Protein AF-A0A968NPW4-F1 (afdb_monomer_lite)

Secondary structure (DSSP, 8-state):
-HHHHHHHHHT-THHHHHHHHHHHHHHHHHHHHHHHHHHHHHHHHHTT--TTHHHHHHHHHHHHHHHHHHHHTS--HHHHHHHHHHHHHHHT--

Structure (mmCIF, N/CA/C/O backbone):
data_AF-A0A968NPW4-F1
#
_entry.id   AF-A0A968NPW4-F1
#
loop_
_atom_site.group_PDB
_atom_site.id
_atom_site.type_symbol
_atom_site.label_atom_id
_atom_site.label_alt_id
_atom_site.label_comp_id
_atom_site.label_asym_id
_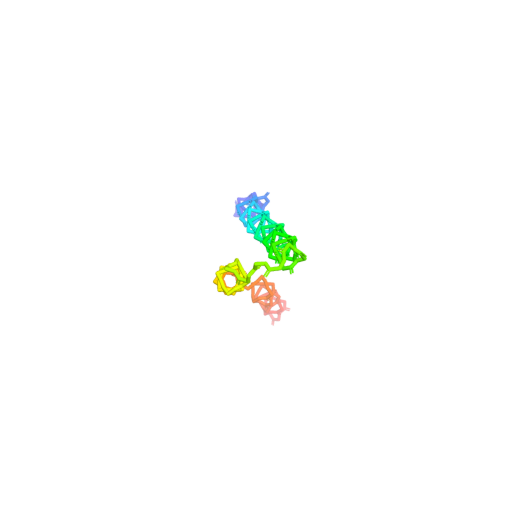atom_site.label_entity_id
_atom_site.label_seq_id
_atom_site.pdbx_PDB_ins_code
_atom_site.Cartn_x
_atom_site.Cartn_y
_atom_site.Cartn_z
_atom_site.occupancy
_atom_site.B_iso_or_equiv
_atom_site.auth_seq_id
_atom_site.auth_comp_id
_atom_site.auth_asym_id
_atom_site.auth_atom_id
_atom_site.pdbx_PDB_model_num
ATOM 1 N N . MET A 1 1 ? 25.368 -1.528 -37.859 1.00 55.41 1 MET A N 1
ATOM 2 C CA . MET A 1 1 ? 24.130 -0.709 -37.775 1.00 55.41 1 MET A CA 1
ATOM 3 C C . MET A 1 1 ? 23.104 -1.200 -36.736 1.00 55.41 1 MET A C 1
ATOM 5 O O . MET A 1 1 ? 22.053 -0.586 -36.609 1.00 55.41 1 MET A O 1
ATOM 9 N N . SER A 1 2 ? 23.385 -2.238 -35.938 1.00 63.94 2 SER A N 1
ATOM 10 C CA . SER A 1 2 ? 22.488 -2.706 -34.864 1.00 63.94 2 SER A CA 1
ATOM 11 C C . SER A 1 2 ? 22.636 -1.931 -33.543 1.00 63.94 2 SER A C 1
ATOM 13 O O . SER A 1 2 ? 21.643 -1.755 -32.844 1.00 63.94 2 SER A O 1
ATOM 15 N N . SER A 1 3 ? 23.828 -1.402 -33.223 1.00 68.75 3 SER A N 1
ATOM 16 C CA . SER A 1 3 ? 24.092 -0.761 -31.919 1.00 68.75 3 SER A CA 1
ATOM 17 C C . SER A 1 3 ? 23.307 0.535 -31.682 1.00 68.75 3 SER A C 1
ATOM 19 O O . SER A 1 3 ? 22.8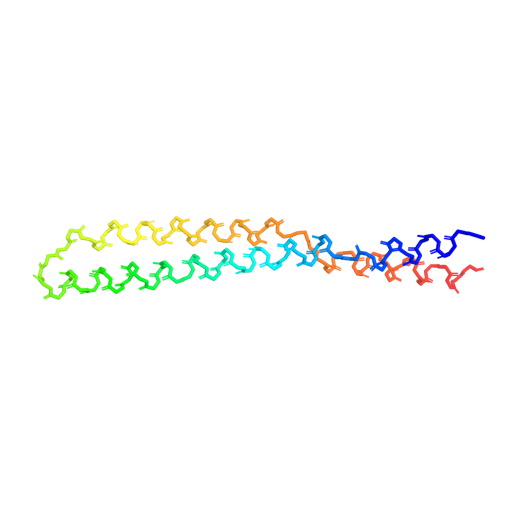59 0.768 -30.567 1.00 68.75 3 SER A O 1
ATOM 21 N N . PHE A 1 4 ? 23.062 1.346 -32.717 1.00 76.38 4 PHE A N 1
ATOM 22 C CA . PHE A 1 4 ? 22.257 2.571 -32.596 1.00 76.38 4 PHE A CA 1
ATOM 23 C C . PHE A 1 4 ? 20.775 2.277 -32.317 1.00 76.38 4 PHE A C 1
ATOM 25 O O . PHE A 1 4 ? 20.163 2.929 -31.473 1.00 76.38 4 PHE A O 1
ATOM 32 N N . ARG A 1 5 ? 20.205 1.254 -32.968 1.00 70.94 5 ARG A N 1
ATOM 33 C CA . ARG A 1 5 ? 18.810 0.834 -32.743 1.00 70.94 5 ARG A CA 1
ATOM 34 C C . ARG A 1 5 ? 18.617 0.226 -31.351 1.00 70.94 5 ARG A C 1
ATOM 36 O O . ARG A 1 5 ? 17.615 0.507 -30.702 1.00 70.94 5 ARG A O 1
ATOM 43 N N . GLU A 1 6 ? 19.582 -0.563 -30.883 1.00 69.81 6 GLU A N 1
ATOM 44 C CA . GLU A 1 6 ? 19.617 -1.115 -29.520 1.00 69.81 6 GLU A CA 1
ATOM 45 C C . GLU A 1 6 ? 19.743 -0.006 -28.460 1.00 69.81 6 GLU A C 1
ATOM 47 O O . GLU A 1 6 ? 18.986 0.002 -27.489 1.00 69.81 6 GLU A O 1
ATOM 52 N N . ALA A 1 7 ? 20.631 0.974 -28.675 1.00 66.19 7 ALA A N 1
ATOM 53 C CA . ALA A 1 7 ? 20.830 2.105 -27.767 1.00 66.19 7 ALA A CA 1
ATOM 54 C C . ALA A 1 7 ? 19.577 2.986 -27.643 1.00 66.19 7 ALA A C 1
ATOM 56 O O . ALA A 1 7 ? 19.202 3.355 -26.534 1.00 66.19 7 ALA A O 1
ATOM 57 N N . GLN A 1 8 ? 18.865 3.258 -28.743 1.00 67.81 8 GLN A N 1
ATOM 58 C CA . GLN A 1 8 ? 17.586 3.979 -28.681 1.00 67.81 8 GLN A CA 1
ATOM 59 C C . GLN A 1 8 ? 16.485 3.177 -27.972 1.00 67.81 8 GLN A C 1
ATOM 61 O O . GLN A 1 8 ? 15.675 3.752 -27.247 1.00 67.81 8 GLN A O 1
ATOM 66 N N . ARG A 1 9 ? 16.460 1.847 -28.135 1.00 63.28 9 ARG A N 1
ATOM 67 C CA . ARG A 1 9 ? 15.488 0.970 -27.461 1.00 63.28 9 ARG A CA 1
ATOM 68 C C . ARG A 1 9 ? 15.746 0.880 -25.951 1.00 63.28 9 ARG A C 1
ATOM 70 O O . ARG A 1 9 ? 14.791 0.828 -25.181 1.00 63.28 9 ARG A O 1
ATOM 77 N N . GLN A 1 10 ? 17.014 0.908 -25.535 1.00 62.53 10 GLN A N 1
ATOM 78 C CA . GLN A 1 10 ? 17.433 0.973 -24.127 1.00 62.53 10 GLN A CA 1
ATOM 79 C C . GLN A 1 10 ? 17.254 2.372 -23.516 1.00 62.53 10 GLN A C 1
ATOM 81 O O . GLN A 1 10 ? 16.950 2.465 -22.331 1.00 62.53 10 GLN A O 1
ATOM 86 N N . ALA A 1 11 ? 17.374 3.441 -24.314 1.00 58.44 11 ALA A N 1
ATOM 87 C CA . ALA A 1 11 ? 17.130 4.831 -23.910 1.00 58.44 11 ALA A CA 1
ATOM 88 C C . ALA A 1 11 ? 15.640 5.182 -23.746 1.00 58.44 11 ALA A C 1
ATOM 90 O O . ALA A 1 11 ? 15.318 6.279 -23.295 1.00 58.44 11 ALA A O 1
ATOM 91 N N . HIS A 1 12 ? 14.734 4.232 -24.009 1.00 55.38 12 HIS A N 1
ATOM 92 C CA . HIS A 1 12 ? 13.320 4.324 -23.647 1.00 55.38 12 HIS A CA 1
ATOM 93 C C . HIS A 1 12 ? 12.956 3.421 -22.433 1.00 55.38 12 HIS A C 1
ATOM 95 O O . HIS A 1 12 ? 12.015 2.619 -22.516 1.00 55.38 12 HIS A O 1
ATOM 101 N N . PRO A 1 13 ? 13.641 3.538 -21.269 1.00 58.97 13 PRO A N 1
ATOM 102 C CA . PRO A 1 13 ? 13.310 2.812 -20.038 1.00 58.97 13 PRO A CA 1
ATOM 103 C C . PRO A 1 13 ? 12.046 3.364 -19.347 1.00 58.97 13 PRO A C 1
ATOM 105 O O . PRO A 1 13 ? 11.698 2.963 -18.237 1.00 58.97 13 PRO A O 1
ATOM 108 N N . THR A 1 14 ? 11.327 4.281 -19.999 1.00 60.25 14 THR A N 1
ATOM 109 C CA . THR A 1 14 ? 10.164 4.989 -19.462 1.00 60.25 14 THR A CA 1
ATOM 110 C C . THR A 1 14 ? 9.074 4.034 -18.992 1.00 60.25 14 THR A C 1
ATOM 112 O O . THR A 1 14 ? 8.477 4.263 -17.953 1.00 60.25 14 THR A O 1
ATOM 115 N N . LYS A 1 15 ? 8.838 2.918 -19.695 1.00 62.19 15 LYS A N 1
ATOM 116 C CA . LYS A 1 15 ? 7.706 2.031 -19.376 1.00 62.19 15 LYS A CA 1
ATOM 117 C C . LYS A 1 15 ? 7.834 1.370 -17.997 1.00 62.19 15 LYS A C 1
ATOM 119 O O . LYS A 1 15 ? 6.853 1.345 -17.262 1.00 62.19 15 LYS A O 1
ATOM 124 N N . SER A 1 16 ? 9.020 0.883 -17.621 1.00 70.38 16 SER A N 1
ATOM 125 C CA . SER A 1 16 ? 9.240 0.289 -16.294 1.00 70.38 16 SER A CA 1
ATOM 126 C C . SER A 1 16 ? 9.332 1.347 -15.195 1.00 70.38 16 SER A C 1
ATOM 128 O O . SER A 1 16 ? 8.791 1.133 -14.117 1.00 70.38 16 SER A O 1
ATOM 130 N N . ASN A 1 17 ? 9.946 2.507 -15.465 1.00 76.75 17 ASN A N 1
ATOM 131 C CA . ASN A 1 17 ? 9.994 3.604 -14.491 1.00 76.75 17 ASN A CA 1
ATOM 132 C C . ASN A 1 17 ? 8.604 4.185 -14.200 1.00 76.75 17 ASN A C 1
ATOM 134 O O . ASN A 1 17 ? 8.271 4.411 -13.039 1.00 76.75 17 ASN A O 1
ATOM 138 N N . THR A 1 18 ? 7.773 4.385 -15.227 1.00 84.06 18 THR A N 1
ATOM 139 C CA . THR A 1 18 ? 6.384 4.835 -15.069 1.00 84.06 18 THR A CA 1
ATOM 140 C C . THR A 1 18 ? 5.553 3.808 -14.303 1.00 84.06 18 THR A C 1
ATOM 142 O O . THR A 1 18 ? 4.765 4.197 -13.446 1.00 84.06 18 THR A O 1
ATOM 145 N N . LEU A 1 19 ? 5.752 2.508 -14.550 1.00 83.69 19 LEU A N 1
ATOM 146 C CA . LEU A 1 19 ? 5.070 1.451 -13.802 1.00 83.69 19 LEU A CA 1
ATOM 147 C C . LEU A 1 19 ? 5.469 1.453 -12.318 1.00 83.69 19 LEU A C 1
ATOM 149 O O . LEU A 1 19 ? 4.595 1.433 -11.456 1.00 83.69 19 LEU A O 1
ATOM 153 N N . SER A 1 20 ? 6.765 1.539 -12.006 1.00 83.50 20 SER A N 1
ATOM 154 C CA . SER A 1 20 ? 7.239 1.634 -10.619 1.00 83.50 20 SER A CA 1
ATOM 155 C C . SER A 1 20 ? 6.702 2.881 -9.914 1.00 83.50 20 SER A C 1
ATOM 157 O O . SER A 1 20 ? 6.275 2.790 -8.766 1.00 83.50 20 SER A O 1
ATOM 159 N N . LEU A 1 21 ? 6.665 4.030 -10.600 1.00 89.06 21 LEU A N 1
ATOM 160 C CA . LEU A 1 21 ? 6.091 5.266 -10.061 1.00 89.06 21 LEU A CA 1
ATOM 161 C C . LEU A 1 21 ? 4.595 5.111 -9.760 1.00 89.06 21 LEU A C 1
ATOM 163 O O . LEU A 1 21 ? 4.145 5.512 -8.689 1.00 89.06 21 LEU A O 1
ATOM 167 N N . ALA A 1 22 ? 3.837 4.499 -10.674 1.00 90.06 22 ALA A N 1
ATOM 168 C CA . ALA A 1 22 ? 2.418 4.225 -10.472 1.00 90.06 22 ALA A CA 1
ATOM 169 C C . ALA A 1 22 ? 2.191 3.303 -9.264 1.00 90.06 22 ALA A C 1
ATOM 171 O O . ALA A 1 22 ? 1.328 3.581 -8.435 1.00 90.06 22 ALA A O 1
ATOM 172 N N . ILE A 1 23 ? 3.002 2.251 -9.111 1.00 90.38 23 ILE A N 1
ATOM 173 C CA . ILE A 1 23 ? 2.884 1.329 -7.975 1.00 90.38 23 ILE A CA 1
ATOM 174 C C . ILE A 1 23 ? 3.225 2.034 -6.659 1.00 90.38 23 ILE A C 1
ATOM 176 O O . ILE A 1 23 ? 2.458 1.933 -5.705 1.00 90.38 23 ILE A O 1
ATOM 180 N N . ILE A 1 24 ? 4.313 2.808 -6.607 1.00 91.62 24 ILE A N 1
ATOM 181 C CA . ILE A 1 24 ? 4.669 3.601 -5.418 1.00 91.62 24 ILE A CA 1
ATOM 182 C C . ILE A 1 24 ? 3.551 4.594 -5.069 1.00 91.62 24 ILE A C 1
ATOM 184 O O . ILE A 1 24 ? 3.183 4.709 -3.903 1.00 91.62 24 ILE A O 1
ATOM 188 N N . SER A 1 25 ? 2.966 5.269 -6.062 1.00 94.56 25 SER A N 1
ATOM 189 C CA . SER A 1 25 ? 1.835 6.182 -5.858 1.00 94.56 25 SER A CA 1
ATOM 190 C C . SER A 1 25 ? 0.625 5.477 -5.232 1.00 94.56 25 SER A C 1
ATOM 192 O O . SER A 1 25 ? 0.064 5.985 -4.259 1.00 94.56 25 SER A O 1
ATOM 194 N N . VAL A 1 26 ? 0.258 4.291 -5.729 1.00 93.81 26 VAL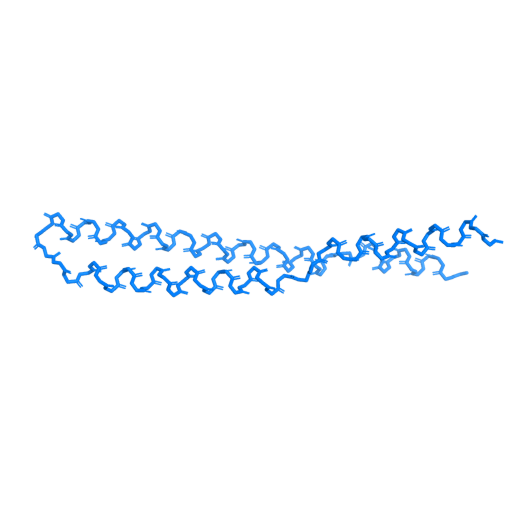 A N 1
ATOM 195 C CA . VAL A 1 26 ? -0.833 3.480 -5.159 1.00 93.81 26 VAL A CA 1
ATOM 196 C C . VAL A 1 26 ? -0.508 3.037 -3.730 1.00 93.81 26 VAL A C 1
ATOM 198 O O . VAL A 1 26 ? -1.377 3.087 -2.862 1.00 93.81 26 VAL A O 1
ATOM 201 N N . LEU A 1 27 ? 0.737 2.651 -3.449 1.00 94.00 27 LEU A N 1
ATOM 202 C CA . LEU A 1 27 ? 1.155 2.260 -2.100 1.00 94.00 27 LEU A CA 1
ATOM 203 C C . LEU A 1 27 ? 1.064 3.422 -1.107 1.00 94.00 27 LEU A C 1
ATOM 205 O O . LEU A 1 27 ? 0.597 3.230 0.013 1.00 94.00 27 LEU A O 1
ATOM 209 N N . ILE A 1 28 ? 1.444 4.632 -1.519 1.00 96.12 28 ILE A N 1
ATOM 210 C CA . ILE A 1 28 ? 1.281 5.836 -0.694 1.00 96.12 28 ILE A CA 1
ATOM 211 C C . ILE A 1 28 ? -0.203 6.081 -0.402 1.00 96.12 28 ILE A C 1
ATOM 213 O O . ILE A 1 28 ? -0.560 6.314 0.751 1.00 96.12 28 ILE A O 1
ATOM 217 N N . LEU A 1 29 ? -1.076 5.971 -1.409 1.00 96.06 29 LEU A N 1
ATOM 218 C CA . LEU A 1 29 ? -2.524 6.113 -1.223 1.00 96.06 29 LEU A CA 1
ATOM 219 C C . LEU A 1 29 ? -3.074 5.093 -0.212 1.00 96.06 29 LEU A C 1
ATOM 221 O O . LEU A 1 29 ? -3.850 5.454 0.673 1.00 96.06 29 LEU A O 1
ATOM 225 N N . VAL A 1 30 ? -2.635 3.835 -0.310 1.00 95.19 30 VAL A N 1
ATOM 226 C CA . VAL A 1 30 ? -2.990 2.767 0.636 1.00 95.19 30 VAL A CA 1
ATOM 227 C C . VAL A 1 30 ? -2.557 3.120 2.061 1.00 95.19 30 VAL A C 1
ATOM 229 O O . VAL A 1 30 ? -3.347 2.959 2.991 1.00 95.19 30 VAL A O 1
ATOM 232 N N . LEU A 1 31 ? -1.337 3.630 2.247 1.00 95.31 31 LEU A N 1
ATOM 233 C CA . LEU A 1 31 ? -0.835 4.031 3.565 1.00 95.31 31 LEU A CA 1
ATOM 234 C C . LEU A 1 31 ? -1.619 5.209 4.151 1.00 95.31 31 LEU A C 1
ATOM 236 O O . LEU A 1 31 ? -1.972 5.179 5.328 1.00 95.31 31 LEU A O 1
ATOM 240 N N . VAL A 1 32 ? -1.941 6.216 3.335 1.00 97.69 32 VAL A N 1
ATOM 241 C CA . VAL A 1 32 ? -2.778 7.348 3.761 1.00 97.69 32 VAL A CA 1
ATOM 242 C C . VAL A 1 32 ? -4.151 6.858 4.224 1.00 97.69 32 VAL A C 1
ATOM 244 O O . VAL A 1 32 ? -4.615 7.269 5.286 1.00 97.69 32 VAL A O 1
ATOM 247 N N . MET A 1 33 ? -4.771 5.935 3.483 1.00 95.50 33 MET A N 1
ATOM 248 C CA . MET A 1 33 ? -6.054 5.345 3.873 1.00 95.50 33 MET A CA 1
ATOM 249 C C . MET A 1 33 ? -5.958 4.562 5.193 1.00 95.50 33 MET A C 1
ATOM 251 O O . MET A 1 33 ? -6.864 4.656 6.016 1.00 95.50 33 MET A O 1
ATOM 255 N N . GLN A 1 34 ? -4.864 3.832 5.439 1.00 95.44 34 GLN A N 1
ATOM 256 C CA . GLN A 1 34 ? -4.663 3.131 6.716 1.00 95.44 34 GLN A CA 1
ATOM 257 C C . GLN A 1 34 ? -4.534 4.095 7.899 1.00 95.44 34 GLN A C 1
ATOM 259 O O . GLN A 1 34 ? -5.147 3.867 8.941 1.00 95.44 34 GLN A O 1
ATOM 264 N N . VAL A 1 35 ? -3.784 5.192 7.741 1.00 95.88 35 VAL A N 1
ATOM 265 C CA . VAL A 1 35 ? -3.680 6.227 8.784 1.00 95.88 35 VAL A CA 1
ATOM 266 C C . VAL A 1 35 ? -5.040 6.875 9.035 1.00 95.88 35 VAL A C 1
ATOM 268 O O . VAL A 1 35 ? -5.421 7.069 10.186 1.00 95.88 35 VAL A O 1
ATOM 271 N N . TRP A 1 36 ? -5.799 7.160 7.978 1.00 95.75 36 TRP A N 1
ATOM 272 C CA . TRP A 1 36 ? -7.136 7.736 8.093 1.00 95.75 36 TRP A CA 1
ATOM 273 C C . TRP A 1 36 ? -8.136 6.792 8.785 1.00 95.75 36 TRP A C 1
ATOM 275 O O . TRP A 1 36 ? -8.878 7.210 9.670 1.00 95.75 36 TRP A O 1
ATOM 285 N N . LEU A 1 37 ? -8.133 5.499 8.444 1.00 93.44 37 LEU A N 1
ATOM 286 C CA . LEU A 1 37 ? -8.966 4.497 9.121 1.00 93.44 37 LEU A CA 1
ATOM 287 C C . LEU A 1 37 ? -8.597 4.357 10.601 1.00 93.44 37 LEU A C 1
ATOM 289 O O . LEU A 1 37 ? -9.481 4.193 11.442 1.00 93.44 37 LEU A O 1
ATOM 293 N N . LEU A 1 38 ? -7.305 4.443 10.928 1.00 92.50 38 LEU A N 1
ATOM 294 C CA . LEU A 1 38 ? -6.831 4.413 12.307 1.00 92.50 38 LEU A CA 1
ATOM 295 C C . LEU A 1 38 ? -7.345 5.618 13.099 1.00 92.50 38 LEU A C 1
ATOM 297 O O . LEU A 1 38 ? -7.852 5.439 14.206 1.00 92.50 38 LEU A O 1
ATOM 301 N N . THR A 1 39 ? -7.252 6.831 12.548 1.00 93.81 39 THR A N 1
ATOM 302 C CA . THR A 1 39 ? -7.764 8.024 13.235 1.00 93.81 39 THR A CA 1
ATOM 303 C C . THR A 1 39 ? -9.282 7.980 13.381 1.00 93.81 39 THR A C 1
ATOM 305 O O . THR A 1 39 ? -9.778 8.317 14.452 1.00 93.81 39 THR A O 1
ATOM 308 N N . ALA A 1 40 ? -10.020 7.491 12.379 1.00 91.81 40 ALA A N 1
ATOM 309 C CA . ALA A 1 40 ? -11.467 7.290 12.472 1.00 91.81 40 ALA A CA 1
ATOM 310 C C . ALA A 1 40 ? -11.846 6.285 13.576 1.00 91.81 40 ALA A C 1
ATOM 312 O O . ALA A 1 40 ? -12.717 6.561 14.399 1.00 91.81 40 ALA A O 1
ATOM 313 N N . ALA A 1 41 ? -11.153 5.144 13.647 1.00 91.19 41 ALA A N 1
ATOM 314 C CA . ALA A 1 41 ? -11.385 4.138 14.682 1.00 91.19 41 ALA A CA 1
ATOM 315 C C . ALA A 1 41 ? -11.039 4.642 16.092 1.00 91.19 41 ALA A C 1
ATOM 317 O O . ALA A 1 41 ? -11.718 4.288 17.057 1.00 91.19 41 ALA A O 1
ATOM 318 N N . LEU A 1 42 ? -9.988 5.457 16.222 1.00 91.12 42 LEU A N 1
ATOM 319 C CA . LEU A 1 42 ? -9.622 6.098 17.486 1.00 91.12 42 LEU A CA 1
ATOM 320 C C . LEU A 1 42 ? -10.635 7.164 17.897 1.00 91.12 42 LEU A C 1
ATOM 322 O O . LEU A 1 42 ? -10.998 7.216 19.068 1.00 91.12 42 LEU A O 1
ATOM 326 N N . ASN A 1 43 ? -11.108 7.973 16.950 1.00 92.19 43 ASN A N 1
ATOM 327 C CA . ASN A 1 43 ? -12.119 8.989 17.214 1.00 92.19 43 ASN A CA 1
ATOM 328 C C . ASN A 1 43 ? -13.404 8.349 17.749 1.00 92.19 43 ASN A C 1
ATOM 330 O O . ASN A 1 43 ? -13.883 8.734 18.809 1.00 92.19 43 ASN A O 1
ATOM 334 N N . GLU A 1 44 ? -13.887 7.297 17.085 1.00 90.31 44 GLU A N 1
ATOM 335 C CA . GLU A 1 44 ? -15.060 6.546 17.543 1.00 90.31 44 GLU A CA 1
ATOM 336 C C . GLU A 1 44 ? -14.817 5.877 18.909 1.00 90.31 44 GLU A C 1
ATOM 338 O O . GLU A 1 44 ? -15.677 5.887 19.787 1.00 90.31 44 GLU A O 1
ATOM 343 N N . SER A 1 45 ? -13.611 5.335 19.12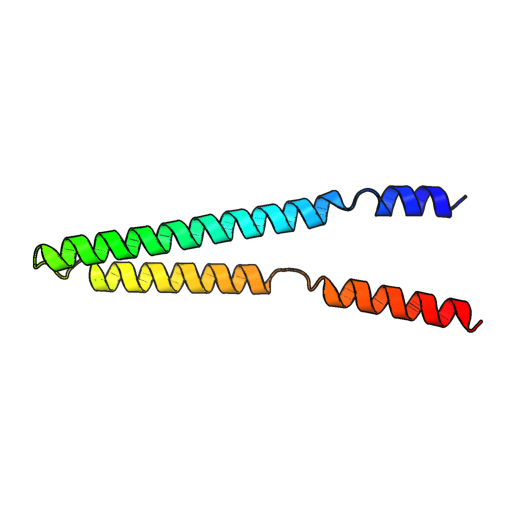6 1.00 87.06 45 SER A N 1
ATOM 344 C CA . SER A 1 45 ? -13.241 4.724 20.407 1.00 87.06 45 SER A CA 1
ATOM 345 C C . SER A 1 45 ? -13.313 5.695 21.578 1.00 87.06 45 SER A C 1
ATOM 347 O O . SER A 1 45 ? -13.588 5.258 22.697 1.00 87.06 45 SER A O 1
ATOM 349 N N . LEU A 1 46 ? -12.937 6.954 21.358 1.00 87.56 46 LEU A N 1
ATOM 350 C CA . LEU A 1 46 ? -12.965 7.991 22.387 1.00 87.56 46 LEU A CA 1
ATOM 351 C C . LEU A 1 46 ? -14.400 8.427 22.683 1.00 87.56 46 LEU A C 1
ATOM 353 O O . LEU A 1 46 ? -14.707 8.730 23.831 1.00 87.56 46 LEU A O 1
ATOM 357 N N . ASP A 1 47 ? -15.277 8.346 21.684 1.00 88.06 47 ASP A N 1
ATOM 358 C CA . ASP A 1 47 ? -16.720 8.564 21.817 1.00 88.06 47 ASP A CA 1
ATOM 359 C C . ASP A 1 47 ? -17.439 7.411 22.554 1.00 88.06 47 ASP A C 1
ATOM 361 O O . ASP A 1 47 ? -18.654 7.420 22.742 1.00 88.06 47 ASP A O 1
ATOM 365 N N . GLY A 1 48 ? -16.691 6.391 22.997 1.00 83.69 48 GLY A N 1
ATOM 366 C CA . GLY A 1 48 ? -17.201 5.251 23.763 1.00 83.69 48 GLY A CA 1
ATOM 367 C C . GLY A 1 48 ? -17.877 4.176 22.912 1.00 83.69 48 GLY A C 1
ATOM 368 O O . GLY A 1 48 ? -18.281 3.136 23.440 1.00 83.69 48 GLY A O 1
ATOM 369 N N . ASN A 1 49 ? -17.955 4.376 21.597 1.00 81.06 49 ASN A N 1
ATOM 370 C CA . ASN A 1 49 ? -18.569 3.439 20.676 1.00 81.06 49 ASN A CA 1
ATOM 371 C C . ASN A 1 49 ? -17.486 2.573 20.007 1.00 81.06 49 ASN A C 1
ATOM 373 O O . ASN A 1 49 ? -16.466 3.042 19.513 1.00 81.06 49 ASN A O 1
ATOM 377 N N . ASN A 1 50 ? -17.660 1.251 20.018 1.00 80.31 50 ASN A N 1
ATOM 378 C CA . ASN A 1 50 ? -16.637 0.320 19.510 1.00 80.31 50 ASN A CA 1
ATOM 379 C C . ASN A 1 50 ? -16.995 -0.281 18.148 1.00 80.31 50 ASN A C 1
ATOM 381 O O . ASN A 1 50 ? -16.297 -1.178 17.668 1.00 80.31 50 ASN A O 1
ATOM 385 N N . ALA A 1 51 ? -18.057 0.218 17.515 1.00 84.69 51 ALA A N 1
ATOM 386 C CA . ALA A 1 51 ? -18.576 -0.314 16.261 1.00 84.69 51 ALA A CA 1
ATOM 387 C C . ALA A 1 51 ? -17.550 -0.249 15.116 1.00 84.69 51 ALA A C 1
ATOM 389 O O . ALA A 1 51 ? -17.500 -1.151 14.285 1.00 84.69 51 ALA A O 1
ATOM 390 N N . VAL A 1 52 ? -16.699 0.783 15.092 1.00 84.50 52 VAL A N 1
ATOM 391 C CA . VAL A 1 52 ? -15.799 1.067 13.960 1.00 84.50 52 VAL A CA 1
ATOM 392 C C . VAL A 1 52 ? -14.430 0.380 14.083 1.00 84.50 52 VAL A C 1
ATOM 394 O O . VAL A 1 52 ? -13.771 0.149 13.070 1.00 84.50 52 VAL A O 1
ATOM 397 N N . LYS A 1 53 ? -14.008 -0.048 15.284 1.00 84.50 53 LYS A N 1
ATOM 398 C CA . LYS A 1 53 ? -12.669 -0.634 15.520 1.00 84.50 53 LYS A CA 1
ATOM 399 C C . LYS A 1 53 ? -12.401 -1.899 14.711 1.00 84.50 53 LYS A C 1
ATOM 401 O O . LYS A 1 53 ? -11.387 -2.001 14.024 1.00 84.50 53 LYS A O 1
ATOM 406 N N . TRP A 1 54 ? -13.306 -2.870 14.808 1.00 85.94 54 TRP A N 1
ATOM 407 C CA . TRP A 1 54 ? -13.168 -4.162 14.135 1.00 85.94 54 TRP A CA 1
ATOM 408 C C . TRP A 1 54 ? -13.244 -4.040 12.605 1.00 85.94 54 TRP A C 1
ATOM 410 O O . TRP A 1 54 ? -12.361 -4.578 11.932 1.00 85.94 54 TRP A O 1
ATOM 420 N N . PRO A 1 55 ? -14.209 -3.290 12.035 1.00 89.69 55 PRO A N 1
ATOM 421 C CA . PRO A 1 55 ? -14.234 -3.004 10.604 1.00 89.69 55 PRO A CA 1
ATOM 422 C C . PRO A 1 55 ? -12.977 -2.282 10.106 1.00 8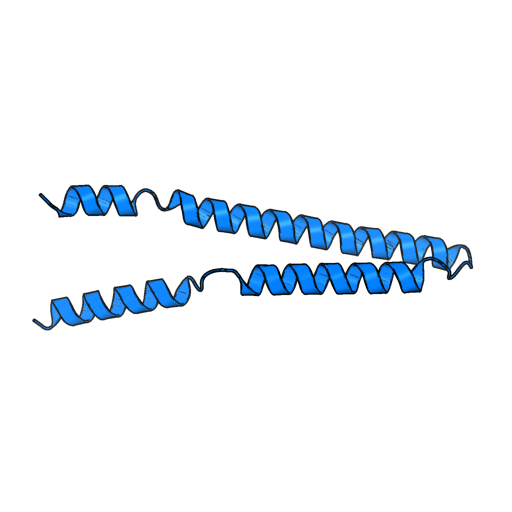9.69 55 PRO A C 1
ATOM 424 O O . PRO A 1 55 ? -12.404 -2.696 9.100 1.00 89.69 55 PRO A O 1
ATOM 427 N N . ALA A 1 56 ? -12.507 -1.246 10.811 1.00 90.69 56 ALA A N 1
ATOM 428 C CA . ALA A 1 56 ? -11.324 -0.482 10.410 1.00 90.69 56 ALA A CA 1
ATOM 429 C C . ALA A 1 56 ? -10.043 -1.330 10.435 1.00 90.69 56 ALA A C 1
ATOM 431 O O . ALA A 1 56 ? -9.189 -1.194 9.553 1.00 90.69 56 ALA A O 1
ATOM 432 N N . PHE A 1 57 ? -9.931 -2.244 11.403 1.00 90.38 57 PHE A N 1
ATOM 433 C CA . PHE A 1 57 ? -8.831 -3.201 11.477 1.00 90.38 57 PHE A CA 1
ATOM 434 C C . PHE A 1 57 ? -8.845 -4.178 10.294 1.00 90.38 57 PHE A C 1
ATOM 436 O O . PHE A 1 57 ? -7.828 -4.340 9.620 1.00 90.38 57 PHE A O 1
ATOM 443 N N . MET A 1 58 ? -10.000 -4.779 9.989 1.00 93.50 58 MET A N 1
ATOM 444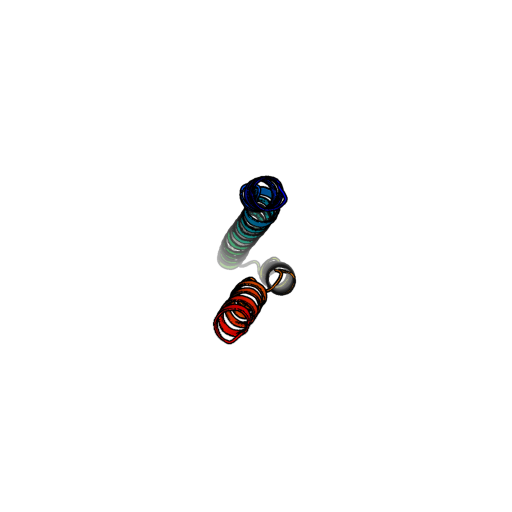 C CA . MET A 1 58 ? -10.150 -5.687 8.844 1.00 93.50 58 MET A CA 1
ATOM 445 C C . MET A 1 58 ? -9.886 -4.981 7.511 1.00 93.50 58 MET A C 1
ATOM 447 O O . MET A 1 58 ? -9.146 -5.502 6.676 1.00 93.50 58 MET A O 1
ATOM 451 N N . ALA A 1 59 ? -10.424 -3.773 7.328 1.00 93.75 59 ALA A N 1
ATOM 452 C CA . ALA A 1 59 ? -10.173 -2.962 6.140 1.00 93.75 59 ALA A CA 1
ATOM 453 C C . ALA A 1 59 ? -8.675 -2.659 5.978 1.00 93.75 59 ALA A C 1
ATOM 455 O O . ALA A 1 59 ? -8.113 -2.884 4.906 1.00 93.75 59 ALA A O 1
ATOM 456 N N . SER A 1 60 ? -8.006 -2.236 7.055 1.00 93.38 60 SER A N 1
ATOM 457 C CA . SER A 1 60 ? -6.561 -1.977 7.043 1.00 93.38 60 SER A CA 1
ATOM 458 C C . SER A 1 60 ? -5.748 -3.233 6.723 1.00 93.38 60 SER A C 1
ATOM 460 O O . SER A 1 60 ? -4.821 -3.163 5.918 1.00 93.38 60 SER A O 1
ATOM 462 N N . ALA A 1 61 ? -6.121 -4.392 7.274 1.00 94.06 61 ALA A N 1
ATOM 463 C CA . ALA A 1 61 ? -5.460 -5.664 6.986 1.00 94.06 61 ALA A CA 1
ATOM 464 C C . ALA A 1 61 ? -5.579 -6.052 5.502 1.00 94.06 61 ALA A C 1
ATOM 466 O O . ALA A 1 61 ? -4.581 -6.405 4.873 1.00 94.06 61 ALA A O 1
ATOM 467 N N . VAL A 1 62 ? -6.772 -5.928 4.913 1.00 95.88 62 VAL A N 1
ATOM 468 C CA . VAL A 1 62 ? -6.995 -6.205 3.483 1.00 95.88 62 VAL A CA 1
ATOM 469 C C . VAL A 1 62 ? -6.209 -5.232 2.599 1.00 95.88 62 VAL A C 1
ATOM 471 O O . VAL A 1 62 ? -5.570 -5.662 1.633 1.00 95.88 62 VAL A O 1
ATOM 474 N N . LEU A 1 63 ? -6.201 -3.937 2.933 1.00 93.69 63 LEU A N 1
ATOM 475 C CA . LEU A 1 63 ? -5.409 -2.936 2.212 1.00 93.69 63 LEU A CA 1
ATOM 476 C C . LEU A 1 63 ? -3.907 -3.236 2.293 1.00 93.69 63 LEU A C 1
ATOM 478 O O . LEU A 1 63 ? -3.209 -3.155 1.282 1.00 93.69 63 LEU A O 1
ATOM 482 N N . PHE A 1 64 ? -3.411 -3.606 3.474 1.00 93.50 64 PHE A N 1
ATOM 483 C CA . PHE A 1 64 ? -2.010 -3.961 3.680 1.00 93.50 64 PHE A CA 1
ATOM 484 C C . PHE A 1 64 ? -1.611 -5.185 2.851 1.00 93.50 64 PHE A C 1
ATOM 486 O O . PHE A 1 64 ? -0.614 -5.135 2.131 1.00 93.50 64 PHE A O 1
ATOM 493 N N . LEU A 1 65 ? -2.412 -6.254 2.888 1.00 95.25 65 LEU A N 1
ATOM 494 C CA . LEU A 1 65 ? -2.175 -7.453 2.080 1.00 95.25 65 LEU A CA 1
ATOM 495 C C . LEU A 1 65 ? -2.217 -7.148 0.581 1.00 95.25 65 LEU A C 1
ATOM 497 O O . LEU A 1 65 ? -1.379 -7.649 -0.165 1.00 95.25 65 LEU A O 1
ATOM 501 N N . SER A 1 66 ? -3.136 -6.286 0.142 1.00 93.06 66 SER A N 1
ATOM 502 C CA . SER A 1 66 ? -3.204 -5.841 -1.255 1.00 93.06 66 SER A CA 1
ATOM 503 C C . SER A 1 66 ? -1.944 -5.072 -1.659 1.00 93.06 66 SER A C 1
ATOM 505 O O . SER A 1 66 ? -1.379 -5.328 -2.721 1.00 93.06 66 SER A O 1
ATOM 507 N N . GLY A 1 67 ? -1.448 -4.180 -0.796 1.00 91.44 67 GLY A N 1
ATOM 508 C CA . GLY A 1 67 ? -0.179 -3.480 -1.008 1.00 91.44 67 GLY A CA 1
ATOM 509 C C . GLY A 1 67 ? 1.021 -4.432 -1.040 1.00 91.44 67 GLY A C 1
ATOM 510 O O . GLY A 1 67 ? 1.868 -4.327 -1.925 1.00 91.44 67 GLY A O 1
ATOM 511 N N . ALA A 1 68 ? 1.071 -5.412 -0.136 1.00 90.38 68 ALA A N 1
ATOM 512 C CA . ALA A 1 68 ? 2.114 -6.436 -0.114 1.00 90.38 68 ALA A CA 1
ATOM 513 C C . ALA A 1 68 ? 2.088 -7.316 -1.377 1.00 90.38 68 ALA A C 1
ATOM 515 O O . ALA A 1 68 ? 3.137 -7.591 -1.959 1.00 90.38 68 ALA A O 1
ATOM 516 N N . ALA A 1 69 ? 0.898 -7.702 -1.846 1.00 88.94 69 ALA A N 1
ATOM 517 C CA . ALA A 1 69 ? 0.718 -8.419 -3.105 1.00 88.94 69 ALA A CA 1
ATOM 518 C C . ALA A 1 69 ? 1.162 -7.571 -4.308 1.00 88.94 69 ALA A C 1
ATOM 520 O O . ALA A 1 69 ? 1.815 -8.084 -5.217 1.00 88.94 69 ALA A O 1
ATOM 521 N N . LEU A 1 70 ? 0.878 -6.266 -4.292 1.00 87.94 70 LEU A N 1
ATOM 522 C CA . LEU A 1 70 ? 1.316 -5.337 -5.332 1.00 87.94 70 LEU A CA 1
ATOM 523 C C . LEU A 1 70 ? 2.847 -5.191 -5.364 1.00 87.94 70 LEU A C 1
ATOM 525 O O . LEU A 1 70 ? 3.434 -5.199 -6.444 1.00 87.94 70 LEU A O 1
ATOM 529 N N . LEU A 1 71 ? 3.504 -5.135 -4.197 1.00 86.06 71 LEU A N 1
ATOM 530 C CA . LEU A 1 71 ? 4.969 -5.207 -4.098 1.00 86.06 71 LEU A CA 1
ATOM 531 C C . LEU A 1 71 ? 5.515 -6.544 -4.607 1.00 86.06 71 LEU A C 1
ATOM 533 O O . LEU A 1 71 ? 6.545 -6.561 -5.274 1.00 86.06 71 LEU A O 1
ATOM 537 N N . HIS A 1 72 ? 4.842 -7.657 -4.312 1.00 83.44 72 HIS A N 1
ATOM 538 C CA . HIS A 1 72 ? 5.247 -8.972 -4.809 1.00 83.44 72 HIS A CA 1
ATOM 539 C C . HIS A 1 72 ? 5.180 -9.055 -6.341 1.00 83.44 72 HIS A C 1
ATOM 541 O O . HIS A 1 72 ? 5.959 -9.776 -6.960 1.00 83.44 72 HIS A O 1
ATOM 547 N N . TYR A 1 73 ? 4.284 -8.281 -6.958 1.00 77.81 73 TYR A N 1
ATOM 548 C CA . TYR A 1 73 ? 4.132 -8.207 -8.407 1.00 77.81 73 TYR A CA 1
ATOM 549 C C . TYR A 1 73 ? 5.182 -7.321 -9.102 1.00 77.81 73 TYR A C 1
ATOM 551 O O . TYR A 1 73 ? 5.218 -7.291 -10.336 1.00 77.81 73 TYR A O 1
ATOM 559 N N . LEU A 1 74 ? 6.050 -6.607 -8.364 1.00 73.31 74 LEU A N 1
ATOM 560 C CA . LEU A 1 74 ? 7.136 -5.849 -8.991 1.00 73.31 74 LEU A CA 1
ATOM 561 C C . LEU A 1 74 ? 8.138 -6.814 -9.646 1.00 73.31 74 LEU A C 1
ATOM 563 O O . LEU A 1 74 ? 8.745 -7.631 -8.949 1.00 73.31 74 LEU A O 1
ATOM 567 N N . PRO A 1 75 ? 8.380 -6.711 -10.967 1.00 64.75 75 PRO A N 1
ATOM 568 C CA . PRO A 1 75 ? 9.405 -7.507 -11.623 1.00 64.75 75 PRO A CA 1
ATOM 569 C C . PRO A 1 75 ? 10.773 -7.151 -11.038 1.00 64.75 75 PRO A C 1
ATOM 571 O O . PRO A 1 75 ? 11.219 -6.012 -11.129 1.00 64.75 75 PRO A O 1
ATOM 574 N N . ASP A 1 76 ? 11.414 -8.155 -10.443 1.00 65.62 76 ASP A N 1
ATOM 575 C CA . ASP A 1 76 ? 12.664 -8.093 -9.685 1.00 65.62 76 ASP A CA 1
ATOM 576 C C . ASP A 1 76 ? 13.783 -7.380 -10.493 1.00 65.62 76 ASP A C 1
ATOM 578 O O . ASP A 1 76 ? 14.436 -8.005 -11.346 1.00 65.62 76 ASP A O 1
ATOM 582 N N . PRO A 1 77 ? 14.045 -6.071 -10.273 1.00 60.03 77 PRO A N 1
ATOM 583 C CA . PRO A 1 77 ? 14.974 -5.292 -11.105 1.00 60.03 77 PRO A CA 1
ATOM 584 C C . PRO A 1 77 ? 16.407 -5.830 -10.993 1.00 60.03 77 PRO A C 1
ATOM 586 O O . PRO A 1 77 ? 17.220 -5.757 -11.922 1.00 60.03 77 PRO A O 1
ATOM 589 N N . ILE A 1 78 ? 16.699 -6.441 -9.842 1.00 59.47 78 ILE A N 1
ATOM 590 C CA . ILE A 1 78 ? 18.000 -6.985 -9.466 1.00 59.47 78 ILE A CA 1
ATOM 591 C C . ILE A 1 78 ? 18.352 -8.209 -10.326 1.00 59.47 78 ILE A C 1
ATOM 593 O O . ILE A 1 78 ? 19.523 -8.407 -10.675 1.00 59.47 78 ILE A O 1
ATOM 597 N N . ARG A 1 79 ? 17.358 -9.013 -10.737 1.00 58.34 79 ARG A N 1
ATOM 598 C CA . ARG A 1 79 ? 17.589 -10.185 -11.601 1.00 58.34 79 ARG A CA 1
ATOM 599 C C . ARG A 1 79 ? 18.013 -9.781 -13.009 1.00 58.34 79 ARG A C 1
ATOM 601 O O . ARG A 1 79 ? 18.905 -10.421 -13.573 1.00 58.34 79 ARG A O 1
ATOM 608 N N . HIS A 1 80 ? 17.452 -8.699 -13.550 1.00 57.66 80 HIS A N 1
ATOM 609 C CA . HIS A 1 80 ? 17.851 -8.189 -14.863 1.00 57.66 80 HIS A CA 1
ATOM 610 C C . HIS A 1 80 ? 19.265 -7.603 -14.852 1.00 57.66 80 HIS A C 1
ATOM 612 O O . HIS A 1 80 ? 20.079 -7.981 -15.700 1.00 57.66 80 HIS A O 1
ATOM 618 N N . ALA A 1 81 ? 19.605 -6.782 -13.854 1.00 60.22 81 ALA A N 1
ATOM 619 C CA . ALA A 1 81 ? 20.952 -6.220 -13.723 1.00 60.22 81 ALA A CA 1
ATOM 620 C C . ALA A 1 81 ? 22.030 -7.314 -13.582 1.00 60.22 81 ALA A C 1
ATOM 622 O O . ALA A 1 81 ? 23.102 -7.231 -14.186 1.00 60.22 81 ALA A O 1
ATOM 623 N N . ARG A 1 82 ? 21.737 -8.388 -12.833 1.00 62.38 82 ARG A N 1
ATOM 624 C CA . ARG A 1 82 ? 22.660 -9.521 -12.651 1.00 62.38 82 ARG A CA 1
ATOM 625 C C . ARG A 1 82 ? 22.822 -10.366 -13.920 1.00 62.38 82 ARG A C 1
ATOM 627 O O . ARG A 1 82 ? 23.914 -10.875 -14.172 1.00 62.38 82 ARG A O 1
ATOM 634 N N . LYS A 1 83 ? 21.764 -10.524 -14.723 1.00 64.56 83 LYS A N 1
ATOM 635 C CA . LYS A 1 83 ? 21.819 -11.280 -15.986 1.00 64.56 83 LYS A CA 1
ATOM 636 C C . LYS A 1 83 ? 22.624 -10.539 -17.059 1.00 64.56 83 LYS A C 1
ATOM 638 O O . LYS A 1 83 ? 23.449 -11.162 -17.721 1.00 64.56 83 LYS A O 1
ATOM 643 N N . VAL A 1 84 ? 22.461 -9.218 -17.171 1.00 67.44 84 VAL A N 1
ATOM 644 C CA . VAL A 1 84 ? 23.244 -8.376 -18.099 1.00 67.44 84 VAL A CA 1
ATOM 645 C C . VAL A 1 84 ? 24.737 -8.421 -17.767 1.00 67.44 84 VAL A C 1
ATOM 647 O O . VAL A 1 84 ? 25.561 -8.603 -18.663 1.00 67.44 84 VAL A O 1
ATOM 650 N N . ARG A 1 85 ? 25.095 -8.335 -16.477 1.00 71.00 85 ARG A N 1
ATOM 651 C CA . ARG A 1 85 ? 26.500 -8.373 -16.042 1.00 71.00 85 ARG A CA 1
ATOM 652 C C . ARG A 1 85 ? 27.209 -9.681 -16.428 1.00 71.00 85 ARG A C 1
ATOM 654 O O . ARG A 1 85 ? 28.341 -9.640 -16.893 1.00 71.00 85 ARG A O 1
ATOM 661 N N . ARG A 1 86 ? 26.524 -10.828 -16.319 1.00 70.38 86 ARG A N 1
ATOM 662 C CA . ARG A 1 86 ? 27.085 -12.137 -16.709 1.00 70.38 86 ARG A CA 1
ATOM 663 C C . ARG A 1 86 ? 27.337 -12.270 -18.213 1.00 70.38 86 ARG A C 1
ATOM 665 O O . ARG A 1 86 ? 28.364 -12.816 -18.600 1.00 70.38 86 ARG A O 1
ATOM 672 N N . HIS A 1 87 ? 26.450 -11.741 -19.057 1.00 70.06 87 HIS A N 1
ATOM 673 C CA . HIS A 1 87 ? 26.678 -11.732 -20.509 1.00 70.06 87 HIS A CA 1
ATOM 674 C C . HIS A 1 87 ? 27.850 -10.823 -20.908 1.00 70.06 87 HIS A C 1
ATOM 676 O O . HIS A 1 87 ? 28.632 -11.178 -21.788 1.00 70.06 87 HIS A O 1
ATOM 682 N N . GLN A 1 88 ? 28.014 -9.683 -20.229 1.00 69.06 88 GLN A N 1
ATOM 683 C CA . GLN A 1 88 ? 29.162 -8.791 -20.422 1.00 69.06 88 GLN A CA 1
ATOM 684 C C . GLN A 1 88 ? 30.489 -9.481 -20.071 1.00 69.06 88 GLN A C 1
ATOM 686 O O . GLN A 1 88 ? 31.429 -9.430 -20.864 1.00 69.06 88 GLN A O 1
ATOM 691 N N . GLU A 1 89 ? 30.558 -10.174 -18.930 1.00 73.69 89 GLU A N 1
ATOM 692 C CA . GLU A 1 89 ? 31.754 -10.922 -18.516 1.00 73.69 89 GLU A CA 1
ATOM 693 C C . GLU A 1 89 ? 32.090 -12.086 -19.455 1.00 73.69 89 GLU A C 1
ATOM 695 O O . GLU A 1 89 ? 33.266 -12.320 -19.718 1.00 73.69 89 GLU A O 1
ATOM 700 N N . GLN A 1 90 ? 31.092 -12.788 -20.000 1.00 74.06 90 GLN A N 1
ATOM 701 C CA . GLN A 1 90 ? 31.329 -13.853 -20.980 1.00 74.06 90 GLN A CA 1
ATOM 702 C C . GLN A 1 90 ? 31.844 -13.320 -22.323 1.00 74.06 90 GLN A C 1
ATOM 704 O O . GLN A 1 90 ? 32.732 -13.938 -22.899 1.00 74.06 90 GLN A O 1
ATOM 709 N N . SER A 1 91 ? 31.358 -12.165 -22.797 1.00 67.94 91 SER A N 1
ATOM 710 C CA . SER A 1 91 ? 31.850 -11.574 -24.056 1.00 67.94 91 SER A CA 1
ATOM 711 C C . SER A 1 91 ? 33.292 -11.069 -23.977 1.00 67.94 91 SER A C 1
ATOM 713 O O . SER A 1 91 ? 33.954 -10.979 -24.996 1.00 67.94 91 SER A O 1
ATOM 715 N N . LYS A 1 92 ? 33.786 -10.743 -22.773 1.00 67.25 92 LYS A N 1
ATOM 716 C CA . LYS A 1 92 ? 35.182 -10.329 -22.553 1.00 67.25 92 LYS A CA 1
ATOM 717 C C . LYS A 1 92 ? 36.158 -11.503 -22.438 1.00 67.25 92 LYS A C 1
ATOM 719 O O . LYS A 1 92 ? 37.360 -11.273 -22.374 1.00 67.25 92 LYS A O 1
ATOM 724 N N . ARG A 1 93 ? 35.651 -12.733 -22.313 1.00 69.75 93 ARG A N 1
ATOM 725 C CA . ARG A 1 93 ? 36.455 -13.960 -22.169 1.00 69.75 93 ARG A CA 1
ATOM 726 C C . ARG A 1 93 ? 36.594 -14.749 -23.478 1.00 69.75 93 ARG A C 1
ATOM 728 O O . ARG A 1 93 ? 37.269 -15.772 -23.468 1.00 69.75 93 ARG A O 1
ATOM 735 N N . LEU A 1 94 ? 35.940 -14.296 -24.545 1.00 61.47 94 LEU A N 1
ATOM 736 C CA . LEU A 1 94 ? 36.016 -14.813 -25.914 1.00 61.47 94 LEU A CA 1
ATOM 737 C C . LEU A 1 94 ? 36.766 -13.797 -26.777 1.00 61.47 94 LEU A C 1
ATOM 739 O O . LEU A 1 94 ? 37.481 -14.247 -27.693 1.00 61.47 94 LEU A O 1
#

Foldseek 3Di:
DVVVVVVVVVVPPVVLVVVVVVLVVLLVVLVVLLVVLVVVQVVCVVVVHNPSVVVSVVSNVVSVVVNVVSVVPRDDVVVVVVVVVVVVVVVVVD

pLDDT: mean 80.43, std 13.18, range [55.38, 97.69]

Sequence (94 aa):
MSSFREAQRQAHPTKSNTLSLAIISVLILVLVMQVWLLTAALNESLDGNNAVKWPAFMASAVLFLSGAALLHYLPDPIRHARKVRRHQEQSKRL

Radius of gyration: 22.48 Å; chains: 1; bounding box: 55×24×62 Å